Protein AF-A0A2K4KL31-F1 (afdb_monomer_lite)

Radius of gyration: 22.48 Å; chains: 1; bounding box: 65×39×50 Å

Sequence (103 aa):
MSAEIFEFPARARLHNRVVEQNQAQRKKLADWFRTIAAHVEGNYVEREPLAAMIVLSGASGDEVLHTGYGDHEQVSLRQAGYAAQKLATTPFARRGGNFFDRY

Foldseek 3Di:
DDDDDDDDPPVVVVVVVVVVVVVVVVVVVVVVVVVVVVCQVVVVDPDNDQKDWDWDQDPVGIDIDIDRQPPDPVDHPVNVVVVVVCVVPVPPPPPPDDPPPDD

Secondary structure (DSSP, 8-state):
---------HHHHHHHHHHHHHHHHHHHHHHHHHHHHHHHHTT-SSS--S-EEEEEEETTEEEEEEESTTS-TT--HHHHHHHHHHHHHS------S-TTS--

Structure (mmCIF, N/CA/C/O backbone):
data_AF-A0A2K4KL31-F1
#
_entry.id   AF-A0A2K4KL31-F1
#
loop_
_atom_site.group_PDB
_atom_site.id
_atom_site.type_symbol
_atom_site.label_atom_id
_atom_site.label_alt_id
_atom_site.label_comp_id
_atom_site.label_asym_id
_atom_site.label_entity_id
_atom_site.label_seq_id
_atom_site.pdbx_PDB_ins_code
_atom_site.Cartn_x
_atom_site.Cartn_y
_atom_site.Cartn_z
_atom_site.occupancy
_atom_site.B_iso_or_equiv
_atom_site.auth_seq_id
_atom_site.auth_comp_id
_atom_site.auth_asym_id
_atom_site.auth_atom_id
_atom_site.pdbx_PDB_model_num
ATOM 1 N N . MET A 1 1 ? 46.827 2.433 -33.320 1.00 40.56 1 MET A N 1
ATOM 2 C CA . MET A 1 1 ? 45.826 1.634 -32.583 1.00 40.56 1 MET A CA 1
ATOM 3 C C . MET A 1 1 ? 44.481 2.308 -32.772 1.00 40.56 1 MET A C 1
ATOM 5 O O . MET A 1 1 ? 44.299 3.407 -32.268 1.00 40.56 1 MET A O 1
ATOM 9 N N . SER A 1 2 ? 43.598 1.726 -33.577 1.00 44.28 2 SER A N 1
ATOM 10 C CA . SER A 1 2 ? 42.208 2.176 -33.703 1.00 44.28 2 SER A CA 1
ATOM 11 C C . SER A 1 2 ? 41.402 1.595 -32.543 1.00 44.28 2 SER A C 1
ATOM 13 O O . SER A 1 2 ? 41.492 0.396 -32.292 1.00 44.28 2 SER A O 1
ATOM 15 N N . ALA A 1 3 ? 40.656 2.430 -31.820 1.00 56.06 3 ALA A N 1
ATOM 16 C CA . ALA A 1 3 ? 39.760 1.963 -30.768 1.00 56.06 3 ALA A CA 1
ATOM 17 C C . ALA A 1 3 ? 38.591 1.183 -31.393 1.00 56.06 3 ALA A C 1
ATOM 19 O O . ALA A 1 3 ? 37.925 1.697 -32.293 1.00 56.06 3 ALA A O 1
ATOM 20 N N . GLU A 1 4 ? 38.345 -0.043 -30.929 1.00 49.91 4 GLU A N 1
ATOM 21 C CA . GLU A 1 4 ? 37.134 -0.788 -31.276 1.00 49.91 4 GLU A CA 1
ATOM 22 C C . GLU A 1 4 ? 35.926 -0.114 -30.620 1.00 49.91 4 GLU A C 1
ATOM 24 O O . GLU A 1 4 ? 35.800 -0.061 -29.395 1.00 49.91 4 GLU A O 1
ATOM 29 N N . ILE A 1 5 ? 35.038 0.433 -31.447 1.00 59.31 5 ILE A N 1
ATOM 30 C CA . ILE A 1 5 ? 33.762 0.982 -30.998 1.00 59.31 5 ILE A CA 1
ATOM 31 C C . ILE A 1 5 ? 32.756 -0.167 -31.004 1.00 59.31 5 ILE A C 1
ATOM 33 O O . ILE A 1 5 ? 32.287 -0.592 -32.057 1.00 59.31 5 ILE A O 1
ATOM 37 N N . PHE A 1 6 ? 32.417 -0.670 -29.818 1.00 60.06 6 PHE A N 1
ATOM 38 C CA . PHE A 1 6 ? 31.335 -1.637 -29.661 1.00 60.06 6 PHE A CA 1
ATOM 39 C C . PHE A 1 6 ? 29.987 -0.909 -29.717 1.00 60.06 6 PHE A C 1
ATOM 41 O O . PHE A 1 6 ? 29.601 -0.197 -28.785 1.00 60.06 6 PHE A O 1
ATOM 48 N N . GLU A 1 7 ? 29.260 -1.072 -30.823 1.00 52.78 7 GLU A N 1
ATOM 49 C CA . GLU A 1 7 ? 27.900 -0.555 -30.950 1.00 52.78 7 GLU A CA 1
ATOM 50 C C . GLU A 1 7 ? 26.942 -1.360 -30.067 1.00 52.78 7 GLU A C 1
ATOM 52 O O . GLU A 1 7 ? 26.557 -2.490 -30.365 1.00 52.78 7 GLU A O 1
ATOM 57 N N . PHE A 1 8 ? 26.539 -0.766 -28.944 1.00 57.50 8 PHE A N 1
ATOM 58 C CA . PHE A 1 8 ? 25.522 -1.362 -28.088 1.00 57.50 8 PHE A CA 1
ATOM 59 C C . PHE A 1 8 ? 24.146 -1.288 -28.768 1.00 57.50 8 PHE A C 1
ATOM 61 O O . PHE A 1 8 ? 23.716 -0.190 -29.142 1.00 57.50 8 PHE A O 1
ATOM 68 N N . PRO A 1 9 ? 23.401 -2.406 -28.872 1.00 56.91 9 PRO A N 1
ATOM 69 C CA . PRO A 1 9 ? 22.110 -2.416 -29.542 1.00 56.91 9 PRO A CA 1
ATOM 70 C C . PRO A 1 9 ? 21.131 -1.464 -28.845 1.00 56.91 9 PRO A C 1
ATOM 72 O O . PRO A 1 9 ? 20.825 -1.609 -27.659 1.00 56.91 9 PRO A O 1
ATOM 75 N N . ALA A 1 10 ? 20.593 -0.499 -29.598 1.00 60.31 10 ALA A N 1
ATOM 76 C CA . ALA A 1 10 ? 19.685 0.541 -29.102 1.00 60.31 10 ALA A CA 1
ATOM 77 C C . ALA A 1 10 ? 18.465 -0.014 -28.330 1.00 60.31 10 ALA A C 1
ATOM 79 O O . ALA A 1 10 ? 17.960 0.631 -27.410 1.00 60.31 10 ALA A O 1
ATOM 80 N N . ARG A 1 11 ? 18.033 -1.246 -28.645 1.00 61.94 11 ARG A N 1
ATOM 81 C CA . ARG A 1 11 ? 16.948 -1.957 -27.944 1.00 61.94 11 ARG A CA 1
ATOM 82 C C . ARG A 1 11 ? 17.261 -2.239 -26.469 1.00 61.94 11 ARG A C 1
ATOM 84 O O . ARG A 1 11 ? 16.371 -2.098 -25.637 1.00 61.94 11 ARG A O 1
ATOM 91 N N . ALA A 1 12 ? 18.508 -2.575 -26.132 1.00 61.91 12 ALA A N 1
ATOM 92 C CA . ALA A 1 12 ? 18.910 -2.844 -24.749 1.00 61.91 12 ALA A CA 1
ATOM 93 C C . ALA A 1 12 ? 18.893 -1.564 -23.896 1.00 61.91 12 ALA A C 1
ATOM 95 O O . ALA A 1 12 ? 18.454 -1.587 -22.752 1.00 61.91 12 ALA A O 1
ATOM 96 N N . ARG A 1 13 ? 19.279 -0.416 -24.473 1.00 62.06 13 ARG A N 1
ATOM 97 C CA . ARG A 1 13 ? 19.211 0.888 -23.786 1.00 62.06 13 ARG A CA 1
ATOM 98 C C . ARG A 1 13 ? 17.771 1.305 -23.472 1.00 62.06 13 ARG A C 1
ATOM 100 O O . ARG A 1 13 ? 17.508 1.788 -22.375 1.00 62.06 13 ARG A O 1
ATOM 107 N N . LEU A 1 14 ? 16.840 1.091 -24.405 1.00 73.88 14 LEU A N 1
ATOM 108 C CA . LEU A 1 14 ? 15.414 1.362 -24.182 1.00 73.88 14 LEU A CA 1
ATOM 109 C C . LEU A 1 14 ? 14.821 0.439 -23.111 1.00 73.88 14 LEU A C 1
ATOM 111 O O . LEU A 1 14 ? 14.113 0.915 -22.227 1.00 73.88 14 LEU A O 1
ATOM 115 N N . HIS A 1 15 ? 15.157 -0.853 -23.146 1.00 73.75 15 HIS A N 1
ATOM 116 C CA . HIS A 1 15 ? 14.743 -1.807 -22.118 1.00 73.75 15 HIS A CA 1
ATOM 117 C C . HIS A 1 15 ? 15.267 -1.418 -20.729 1.00 73.75 15 HIS A C 1
ATOM 119 O O . HIS A 1 15 ? 14.482 -1.321 -19.788 1.00 73.75 15 HIS A O 1
ATOM 125 N N . ASN A 1 16 ? 16.560 -1.105 -20.611 1.00 78.69 16 ASN A N 1
ATOM 126 C CA . ASN A 1 16 ? 17.168 -0.694 -19.344 1.00 78.69 16 ASN A CA 1
ATOM 127 C C . ASN A 1 16 ? 16.499 0.560 -18.771 1.00 78.69 16 ASN A C 1
ATOM 129 O O . ASN A 1 16 ? 16.229 0.611 -17.576 1.00 78.69 16 ASN A O 1
ATOM 133 N N . ARG A 1 17 ? 16.149 1.533 -19.622 1.00 79.81 17 ARG A N 1
ATOM 134 C CA . ARG A 1 17 ? 15.435 2.744 -19.196 1.00 79.81 17 ARG A CA 1
ATOM 135 C C . ARG A 1 17 ? 14.031 2.442 -18.666 1.00 79.81 17 ARG A C 1
ATOM 137 O O . ARG A 1 17 ? 13.614 3.038 -17.679 1.00 79.81 17 ARG A O 1
ATOM 144 N N . VAL A 1 18 ? 13.305 1.516 -19.293 1.00 79.44 18 VAL A N 1
ATOM 145 C CA . VAL A 1 18 ? 11.987 1.070 -18.804 1.00 79.44 18 VAL A CA 1
ATOM 146 C C . VAL A 1 18 ? 12.123 0.345 -17.464 1.00 79.44 18 VAL A C 1
ATOM 148 O O . VAL A 1 18 ? 11.349 0.600 -16.544 1.00 79.44 18 VAL A O 1
ATOM 151 N N . VAL A 1 19 ? 13.125 -0.527 -17.322 1.00 82.75 19 VAL A N 1
ATOM 152 C CA . VAL A 1 19 ? 13.411 -1.218 -16.055 1.00 82.75 19 VAL A CA 1
ATOM 153 C C . VAL A 1 19 ? 13.740 -0.213 -14.950 1.00 82.75 19 VAL A C 1
ATOM 155 O O . VAL A 1 19 ? 13.176 -0.306 -13.862 1.00 82.75 19 VAL A O 1
ATOM 158 N N . GLU A 1 20 ? 14.582 0.777 -15.233 1.00 87.06 20 GLU A N 1
ATOM 159 C CA . GLU A 1 20 ? 14.944 1.842 -14.295 1.00 87.06 20 GLU A CA 1
ATOM 160 C C . GLU A 1 20 ? 13.721 2.668 -13.867 1.00 87.06 20 GLU A C 1
ATOM 162 O O . GLU A 1 20 ? 13.497 2.885 -12.675 1.00 87.06 20 GLU A O 1
ATOM 167 N N . GLN A 1 21 ? 12.864 3.060 -14.816 1.00 85.31 21 GLN A N 1
ATOM 168 C CA . GLN A 1 21 ? 11.610 3.757 -14.516 1.00 85.31 21 GLN A CA 1
ATOM 169 C C . GLN A 1 21 ? 10.683 2.913 -13.634 1.00 85.31 21 GLN A C 1
ATOM 171 O O . GLN A 1 21 ? 10.130 3.420 -12.657 1.00 85.31 21 GLN A O 1
ATOM 176 N N . ASN A 1 22 ? 10.547 1.620 -13.930 1.00 85.12 22 ASN A N 1
ATOM 177 C CA . ASN A 1 22 ? 9.741 0.705 -13.126 1.00 85.12 22 ASN A CA 1
ATOM 178 C C . ASN A 1 22 ? 10.294 0.560 -11.703 1.00 85.12 22 ASN A C 1
ATOM 180 O O . ASN A 1 22 ? 9.525 0.544 -10.741 1.00 85.12 22 ASN A O 1
ATOM 184 N N . GLN A 1 23 ? 11.617 0.487 -11.546 1.00 88.19 23 GLN A N 1
ATOM 185 C CA . GLN A 1 23 ? 12.260 0.456 -10.232 1.00 88.19 23 GLN A CA 1
ATOM 186 C C . GLN A 1 23 ? 12.033 1.758 -9.458 1.00 88.19 23 GLN A C 1
ATOM 188 O O . GLN A 1 23 ? 11.711 1.708 -8.270 1.00 88.19 23 GLN A O 1
ATOM 193 N N . ALA A 1 24 ? 12.118 2.914 -10.121 1.00 91.88 24 ALA A N 1
ATOM 194 C CA . ALA A 1 24 ? 11.841 4.206 -9.500 1.00 91.88 24 ALA A CA 1
ATOM 195 C C . ALA A 1 24 ? 10.388 4.305 -9.000 1.00 91.88 24 ALA A C 1
ATOM 197 O O . ALA A 1 24 ? 10.156 4.739 -7.870 1.00 91.88 24 ALA A O 1
ATOM 198 N N . GLN A 1 25 ? 9.410 3.841 -9.790 1.00 89.25 25 GLN A N 1
ATOM 199 C CA . GLN A 1 25 ? 8.003 3.804 -9.365 1.00 89.25 25 GLN A CA 1
ATOM 200 C C . GLN A 1 25 ? 7.781 2.846 -8.189 1.00 89.25 25 GLN A C 1
ATOM 202 O O . GLN A 1 25 ? 7.126 3.213 -7.214 1.00 89.25 25 GLN A O 1
ATOM 207 N N . ARG A 1 26 ? 8.383 1.647 -8.227 1.00 88.50 26 ARG A N 1
ATOM 208 C CA . ARG A 1 26 ? 8.329 0.687 -7.109 1.00 88.50 26 ARG A CA 1
ATOM 209 C C . ARG A 1 26 ? 8.913 1.276 -5.828 1.00 88.50 26 ARG A C 1
ATOM 211 O O . ARG A 1 26 ? 8.317 1.124 -4.766 1.00 88.50 26 ARG A O 1
ATOM 218 N N . LYS A 1 27 ? 10.046 1.979 -5.924 1.00 94.12 27 LYS A N 1
ATOM 219 C CA . LYS A 1 27 ? 10.664 2.653 -4.778 1.00 94.12 27 LYS A CA 1
ATOM 220 C C . LYS A 1 27 ? 9.747 3.732 -4.207 1.00 94.12 27 LYS A C 1
ATOM 222 O O . LYS A 1 27 ? 9.517 3.736 -3.005 1.00 94.12 27 LYS A O 1
ATOM 227 N N . LYS A 1 28 ?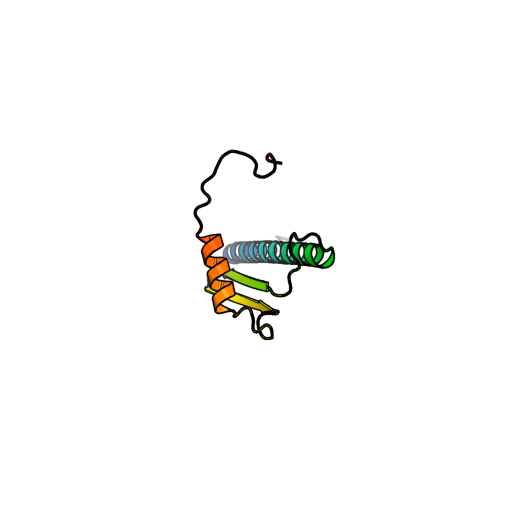 9.165 4.579 -5.062 1.00 93.81 28 LYS A N 1
ATOM 228 C CA . LYS A 1 28 ? 8.218 5.622 -4.641 1.00 93.81 28 LYS A CA 1
ATOM 229 C C . LYS A 1 28 ? 7.015 5.038 -3.893 1.00 93.81 28 LYS A C 1
ATOM 231 O O . LYS A 1 28 ? 6.618 5.577 -2.865 1.00 93.81 28 LYS A O 1
ATOM 236 N N . LEU A 1 29 ? 6.456 3.934 -4.392 1.00 91.94 29 LEU A N 1
ATOM 237 C CA . LEU A 1 29 ? 5.348 3.240 -3.738 1.00 91.94 29 LEU A CA 1
ATOM 238 C C . LEU A 1 29 ? 5.764 2.666 -2.374 1.00 91.94 29 LEU A C 1
ATOM 240 O O . LEU A 1 29 ? 5.054 2.843 -1.388 1.00 91.94 29 LEU A O 1
ATOM 244 N N . ALA A 1 30 ? 6.934 2.029 -2.300 1.00 93.50 30 ALA A N 1
ATOM 245 C CA . ALA A 1 30 ? 7.464 1.498 -1.047 1.00 93.50 30 ALA A CA 1
ATOM 246 C C . ALA A 1 30 ? 7.729 2.601 -0.010 1.00 93.50 30 ALA A C 1
ATOM 248 O O . ALA A 1 30 ? 7.400 2.435 1.161 1.00 93.50 30 ALA A O 1
ATOM 249 N N . ASP A 1 31 ? 8.294 3.733 -0.433 1.00 96.50 31 ASP A N 1
ATOM 250 C CA . ASP A 1 31 ? 8.525 4.885 0.441 1.00 96.50 31 ASP A CA 1
ATOM 251 C C . ASP A 1 31 ? 7.199 5.435 0.984 1.00 96.50 31 ASP A C 1
ATOM 253 O O . ASP A 1 31 ? 7.088 5.682 2.183 1.00 96.50 31 ASP A O 1
ATOM 257 N N . TRP A 1 32 ? 6.162 5.524 0.145 1.00 94.50 32 TRP A N 1
ATOM 258 C CA . TRP A 1 32 ? 4.824 5.925 0.586 1.00 94.50 32 TRP A CA 1
ATOM 259 C C . TRP A 1 32 ? 4.224 4.959 1.617 1.00 94.50 32 TRP A C 1
ATOM 261 O O . TRP A 1 32 ? 3.697 5.409 2.635 1.00 94.50 32 TRP A O 1
ATOM 271 N N . PHE A 1 33 ? 4.361 3.641 1.424 1.00 92.56 33 PHE A N 1
ATOM 272 C CA . PHE A 1 33 ? 3.913 2.664 2.424 1.00 92.56 33 PHE A CA 1
ATOM 273 C C . PHE A 1 33 ? 4.638 2.811 3.762 1.00 92.56 33 PHE A C 1
ATOM 275 O O . PHE A 1 33 ? 3.997 2.727 4.808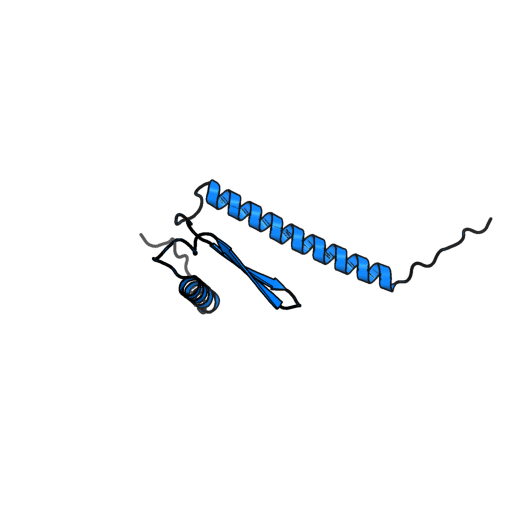 1.00 92.56 33 PHE A O 1
ATOM 282 N N . ARG A 1 34 ? 5.946 3.098 3.754 1.00 94.88 34 ARG A N 1
ATOM 283 C CA . ARG A 1 34 ? 6.689 3.393 4.991 1.00 94.88 34 ARG A CA 1
ATOM 284 C C . ARG A 1 34 ? 6.166 4.653 5.679 1.00 94.88 34 ARG A C 1
ATOM 286 O O . ARG A 1 34 ? 6.048 4.667 6.898 1.00 94.88 34 ARG A O 1
ATOM 293 N N . THR A 1 35 ? 5.815 5.694 4.922 1.00 94.19 35 THR A N 1
ATOM 294 C CA . THR A 1 35 ? 5.205 6.911 5.484 1.00 94.19 35 THR A CA 1
ATOM 295 C C . THR A 1 35 ? 3.847 6.635 6.128 1.00 94.19 35 THR A C 1
ATOM 297 O O . THR A 1 35 ? 3.564 7.189 7.190 1.00 94.19 35 THR A O 1
ATOM 300 N N . ILE A 1 36 ? 3.019 5.777 5.521 1.00 90.12 36 ILE A N 1
ATOM 301 C CA . ILE A 1 36 ? 1.745 5.351 6.117 1.00 90.12 36 ILE A CA 1
ATOM 302 C C . ILE A 1 36 ? 1.992 4.582 7.410 1.00 90.12 36 ILE A C 1
ATOM 304 O O . ILE A 1 36 ? 1.363 4.894 8.416 1.00 90.12 36 ILE A O 1
ATOM 308 N N . ALA A 1 37 ? 2.916 3.618 7.402 1.00 90.81 37 ALA A N 1
ATOM 309 C CA . ALA A 1 37 ? 3.258 2.855 8.600 1.00 90.81 37 ALA A CA 1
ATOM 310 C C . ALA A 1 37 ? 3.674 3.790 9.747 1.00 90.81 37 ALA A C 1
ATOM 312 O O . ALA A 1 37 ? 3.111 3.708 10.833 1.00 90.81 37 ALA A O 1
ATOM 313 N N . ALA A 1 38 ? 4.543 4.768 9.466 1.00 91.88 38 ALA A N 1
ATOM 314 C CA . ALA A 1 38 ? 4.940 5.777 10.445 1.00 91.88 38 ALA A CA 1
ATOM 315 C C . ALA A 1 38 ? 3.759 6.634 10.951 1.00 91.88 38 ALA A C 1
ATOM 317 O O . ALA A 1 38 ? 3.732 7.001 12.122 1.00 91.88 38 ALA A O 1
ATOM 318 N N . HIS A 1 39 ? 2.770 6.948 10.102 1.00 89.56 39 HIS A N 1
ATOM 319 C CA . HIS A 1 39 ? 1.553 7.653 10.535 1.00 89.56 39 HIS A CA 1
ATOM 320 C C . HIS A 1 39 ? 0.688 6.818 11.476 1.00 89.56 39 HIS A C 1
ATOM 322 O O . HIS A 1 39 ? 0.144 7.356 12.439 1.00 89.56 39 HIS A O 1
ATOM 328 N N . VAL A 1 40 ? 0.554 5.523 11.191 1.00 89.00 40 VAL A N 1
ATOM 329 C CA . VAL A 1 40 ? -0.206 4.594 12.029 1.00 89.00 40 VAL A CA 1
ATOM 330 C C . VAL A 1 40 ? 0.482 4.421 13.380 1.00 89.00 40 VAL A C 1
ATOM 332 O O . VAL A 1 40 ? -0.151 4.623 14.409 1.00 89.00 40 VAL A O 1
ATOM 335 N N . GLU A 1 41 ? 1.782 4.128 13.384 1.00 89.81 41 GLU A N 1
ATOM 336 C CA . GLU A 1 41 ? 2.571 3.951 14.611 1.00 89.81 41 GLU A CA 1
ATOM 337 C C . GLU A 1 41 ? 2.635 5.231 15.456 1.00 89.81 41 GLU A C 1
ATOM 339 O O . GLU A 1 41 ? 2.612 5.172 16.684 1.00 89.81 41 GLU A O 1
ATOM 344 N N . GLY A 1 42 ? 2.679 6.398 14.807 1.00 89.44 42 GLY A N 1
ATOM 345 C CA . GLY A 1 42 ? 2.654 7.704 15.466 1.00 89.44 42 GLY A CA 1
ATOM 346 C C . GLY A 1 42 ? 1.276 8.147 15.972 1.00 89.44 42 GLY A C 1
ATOM 347 O O . GLY A 1 42 ? 1.182 9.232 16.541 1.00 89.44 42 GLY A O 1
ATOM 348 N N . ASN A 1 43 ? 0.216 7.351 15.770 1.00 84.88 43 ASN A N 1
ATOM 349 C CA . ASN A 1 43 ? -1.178 7.709 16.065 1.00 84.88 43 ASN A CA 1
ATOM 350 C C . ASN A 1 43 ? -1.633 9.026 15.401 1.00 84.88 43 ASN A C 1
ATOM 352 O O . ASN A 1 43 ? -2.440 9.771 15.950 1.00 84.88 43 ASN A O 1
ATOM 356 N N . TYR A 1 44 ? -1.134 9.320 14.197 1.00 85.38 44 TYR A N 1
ATOM 357 C CA . TYR A 1 44 ? -1.488 10.526 13.428 1.00 85.38 44 TYR A CA 1
ATOM 358 C C . TYR A 1 44 ? -2.723 10.343 12.538 1.00 85.38 44 TYR A C 1
ATOM 360 O O . TYR A 1 44 ? -2.964 11.110 11.607 1.00 85.38 44 TYR A O 1
ATOM 368 N N . VAL A 1 45 ? -3.492 9.294 12.792 1.00 82.12 45 VAL A N 1
ATOM 369 C CA . VAL A 1 45 ? -4.686 8.916 12.042 1.00 82.12 45 VAL A CA 1
ATOM 370 C C . VAL A 1 45 ? -5.926 9.314 12.834 1.00 82.12 45 VAL A C 1
ATOM 372 O O . VAL A 1 45 ? -5.985 9.121 14.042 1.00 82.12 45 VAL A O 1
ATOM 375 N N . GLU A 1 46 ? -6.938 9.858 12.153 1.00 82.94 46 GLU A N 1
ATOM 376 C CA . GLU A 1 46 ? -8.182 10.323 12.797 1.00 82.94 46 GLU A CA 1
ATOM 377 C C . GLU A 1 46 ? -8.944 9.205 13.526 1.00 82.94 46 GLU A C 1
ATOM 379 O O . GLU A 1 46 ? -9.772 9.470 14.396 1.00 82.94 46 GLU A O 1
ATOM 384 N N . ARG A 1 47 ? -8.712 7.951 13.125 1.00 81.44 47 ARG A N 1
ATOM 385 C CA . ARG A 1 47 ? -9.323 6.752 13.697 1.00 81.44 47 ARG A CA 1
ATOM 386 C C . ARG A 1 47 ? -8.271 5.663 13.800 1.00 81.44 47 ARG A C 1
ATOM 388 O O . ARG A 1 47 ? -7.492 5.495 12.866 1.00 81.44 47 ARG A O 1
ATOM 395 N N . GLU A 1 48 ? -8.307 4.909 14.891 1.00 81.25 48 GLU A N 1
ATOM 396 C CA . GLU A 1 48 ? -7.400 3.792 15.162 1.00 81.25 48 GLU A CA 1
ATOM 397 C C . GLU A 1 48 ? -7.600 2.660 14.134 1.00 81.25 48 GLU A C 1
ATOM 399 O O . GLU A 1 48 ? -8.673 2.048 14.081 1.00 81.25 48 GLU A O 1
ATOM 404 N N . PRO A 1 49 ? -6.606 2.376 13.275 1.00 83.00 49 PRO A N 1
ATOM 405 C CA . PRO A 1 49 ? -6.734 1.357 12.251 1.00 83.00 49 PRO A CA 1
ATOM 406 C C . PRO A 1 49 ? -6.340 -0.008 12.827 1.00 83.00 49 PRO A C 1
ATOM 408 O O . PRO A 1 49 ? -5.191 -0.228 13.197 1.00 83.00 49 PRO A O 1
ATOM 411 N N . LEU A 1 50 ? -7.292 -0.946 12.856 1.00 81.69 50 LEU A N 1
ATOM 412 C CA . LEU A 1 50 ? -7.068 -2.336 13.294 1.00 81.69 50 LEU A CA 1
ATOM 413 C C . LEU A 1 50 ? -6.924 -3.324 12.124 1.00 81.69 50 LEU A C 1
ATOM 415 O O . LEU A 1 50 ? -6.464 -4.449 12.294 1.00 81.69 50 LEU A O 1
ATOM 419 N N . ALA A 1 51 ? -7.307 -2.905 10.919 1.00 84.56 51 ALA A N 1
ATOM 420 C CA . ALA A 1 51 ? -7.249 -3.708 9.705 1.00 84.56 51 ALA A CA 1
ATOM 421 C C . ALA A 1 51 ? -7.015 -2.812 8.482 1.00 84.56 51 ALA A C 1
ATOM 423 O O . ALA A 1 51 ? -7.383 -1.635 8.486 1.00 84.56 51 ALA A O 1
ATOM 424 N N . ALA A 1 52 ? -6.421 -3.372 7.427 1.00 85.25 52 ALA A N 1
ATOM 425 C CA . ALA A 1 52 ? -6.156 -2.657 6.182 1.00 85.25 52 ALA A CA 1
ATOM 426 C C . ALA A 1 52 ? -6.279 -3.579 4.965 1.00 85.25 52 ALA A C 1
ATOM 428 O O . ALA A 1 52 ? -5.958 -4.766 5.032 1.00 85.25 52 ALA A O 1
ATOM 429 N N . MET A 1 53 ? -6.761 -3.022 3.852 1.00 84.88 53 MET A N 1
ATOM 430 C CA . MET A 1 53 ? -6.827 -3.671 2.543 1.00 84.88 53 MET A CA 1
ATOM 431 C C . MET A 1 53 ? -6.207 -2.725 1.517 1.00 84.88 53 MET A C 1
ATOM 433 O O . MET A 1 53 ? -6.552 -1.545 1.472 1.00 84.88 53 MET A O 1
ATOM 437 N N . ILE A 1 54 ? -5.292 -3.240 0.703 1.00 86.75 54 ILE A N 1
ATOM 438 C CA . ILE A 1 54 ? -4.549 -2.491 -0.308 1.00 86.75 54 ILE A CA 1
ATOM 439 C C . ILE A 1 54 ? -4.751 -3.185 -1.651 1.00 86.75 54 ILE A C 1
ATOM 441 O O . ILE A 1 54 ? -4.593 -4.399 -1.754 1.00 86.75 54 ILE A O 1
ATOM 445 N N . VAL A 1 55 ? -5.076 -2.402 -2.678 1.00 86.62 55 VAL A N 1
ATOM 446 C CA . VAL A 1 55 ? -5.134 -2.870 -4.067 1.00 86.62 55 VAL A CA 1
ATOM 447 C C . VAL A 1 55 ? -3.912 -2.331 -4.803 1.00 86.62 55 VAL A C 1
ATOM 449 O O . VAL A 1 55 ? -3.713 -1.118 -4.883 1.00 86.62 55 VAL A O 1
ATOM 452 N N . LEU A 1 56 ? -3.076 -3.233 -5.307 1.00 85.94 56 LEU A N 1
ATOM 453 C CA . LEU A 1 56 ? -1.893 -2.930 -6.100 1.00 85.94 56 LEU A CA 1
ATOM 454 C C . LEU A 1 56 ? -2.218 -3.141 -7.576 1.00 85.94 56 LEU A C 1
ATOM 456 O O . LEU A 1 56 ? -2.259 -4.272 -8.053 1.00 85.94 56 LEU A O 1
ATOM 460 N N . SER A 1 57 ? -2.436 -2.044 -8.294 1.00 82.38 57 SER A N 1
ATOM 461 C CA . SER A 1 57 ? -2.763 -2.081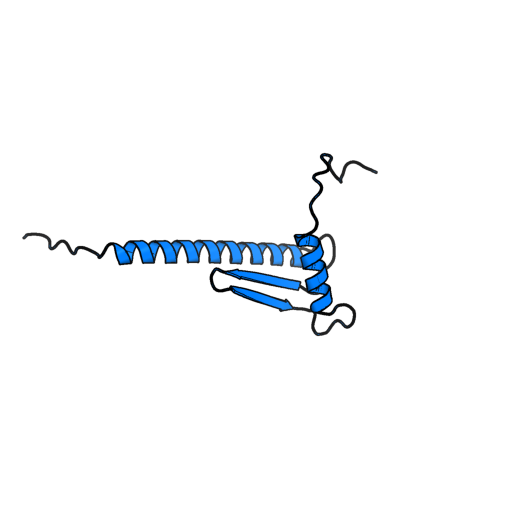 -9.719 1.00 82.38 57 SER A CA 1
ATOM 462 C C . SER A 1 57 ? -1.526 -2.007 -10.603 1.00 82.38 57 SER A C 1
ATOM 464 O O . SER A 1 57 ? -0.671 -1.131 -10.439 1.00 82.38 57 SER A O 1
ATOM 466 N N . GLY A 1 58 ? -1.450 -2.905 -11.583 1.00 80.06 58 GLY A N 1
ATOM 467 C CA . GLY A 1 58 ? -0.390 -2.958 -12.582 1.00 80.06 58 GLY A CA 1
ATOM 468 C C . GLY A 1 58 ? -0.921 -3.274 -13.979 1.00 80.06 58 GLY A C 1
ATOM 469 O O . GLY A 1 58 ? -2.073 -3.645 -14.172 1.00 80.06 58 GLY A O 1
ATOM 470 N N . ALA A 1 59 ? -0.054 -3.156 -14.986 1.00 78.19 59 ALA A N 1
ATOM 471 C CA . ALA A 1 59 ? -0.436 -3.379 -16.385 1.00 78.19 59 ALA A CA 1
ATOM 472 C C . ALA A 1 59 ? -0.931 -4.811 -16.679 1.00 78.19 59 ALA A C 1
ATOM 474 O O . ALA A 1 59 ? -1.666 -5.018 -17.639 1.00 78.19 59 ALA A O 1
ATOM 475 N N . SER A 1 60 ? -0.518 -5.794 -15.876 1.00 82.62 60 SER A N 1
ATOM 476 C CA . SER A 1 60 ? -0.920 -7.199 -16.000 1.00 82.62 60 SER A CA 1
ATOM 477 C C . SER A 1 60 ? -2.126 -7.576 -15.135 1.00 82.62 60 SER A C 1
ATOM 479 O O . SER A 1 60 ? -2.554 -8.726 -15.189 1.00 82.62 60 SER A O 1
ATOM 481 N N . GLY A 1 61 ? -2.645 -6.648 -14.327 1.00 78.31 61 GLY A N 1
ATOM 482 C CA . GLY A 1 61 ? -3.760 -6.889 -13.417 1.00 78.31 61 GLY A CA 1
ATOM 483 C C . GLY A 1 61 ? -3.567 -6.262 -12.040 1.00 78.31 61 GLY A C 1
ATOM 484 O O . GLY A 1 61 ? -2.573 -5.579 -11.778 1.00 78.31 61 GLY A O 1
ATOM 485 N N . ASP A 1 62 ? -4.538 -6.534 -11.172 1.00 86.50 62 ASP A N 1
ATOM 486 C CA . ASP A 1 62 ? -4.609 -6.020 -9.809 1.00 86.50 62 ASP A CA 1
ATOM 487 C C . ASP A 1 62 ? -4.369 -7.140 -8.791 1.00 86.50 62 ASP A C 1
ATOM 489 O O . ASP A 1 62 ? -4.897 -8.245 -8.927 1.00 86.50 62 ASP A O 1
ATOM 493 N N . GLU A 1 63 ? -3.604 -6.839 -7.747 1.00 86.00 63 GLU A N 1
ATOM 494 C CA . GLU A 1 63 ? -3.389 -7.717 -6.596 1.00 86.00 63 GLU A CA 1
ATOM 495 C C . GLU A 1 63 ? -4.010 -7.092 -5.343 1.00 86.00 63 GLU A C 1
ATOM 497 O O . GLU A 1 63 ? -3.865 -5.894 -5.100 1.00 86.00 63 GLU A O 1
ATOM 502 N N . VAL A 1 64 ? -4.710 -7.894 -4.538 1.00 84.75 64 VAL A N 1
ATOM 503 C CA . VAL A 1 64 ? -5.350 -7.431 -3.299 1.00 84.75 64 VAL A CA 1
ATOM 504 C C . VAL A 1 64 ? -4.628 -8.036 -2.103 1.00 84.75 64 VAL A C 1
ATOM 506 O O . VAL A 1 64 ? -4.613 -9.251 -1.931 1.00 84.75 64 VAL A O 1
ATOM 509 N N . LEU A 1 65 ? -4.066 -7.175 -1.256 1.00 86.06 65 LEU A N 1
ATOM 510 C CA . LEU A 1 65 ? -3.419 -7.541 0.001 1.00 86.06 65 LEU A CA 1
ATOM 511 C C . LEU A 1 65 ? -4.277 -7.065 1.171 1.00 86.06 65 LEU A C 1
ATOM 513 O O . LEU A 1 65 ? -4.848 -5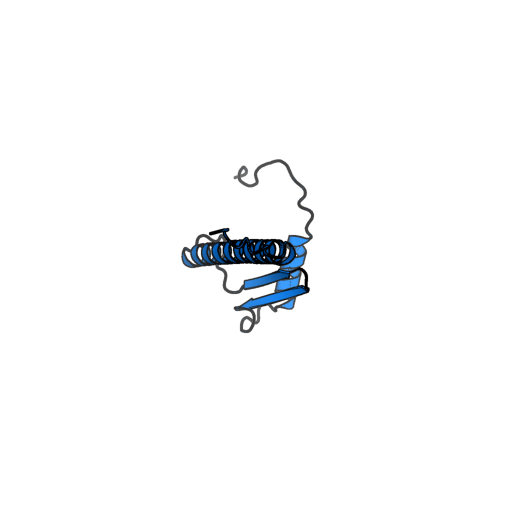.975 1.116 1.00 86.06 65 LEU A O 1
ATOM 517 N N . HIS A 1 66 ? -4.360 -7.844 2.248 1.00 85.94 66 HIS A N 1
ATOM 518 C CA . HIS A 1 66 ? -5.108 -7.439 3.435 1.00 85.94 66 HIS A CA 1
ATOM 519 C C . HIS A 1 66 ? -4.492 -7.959 4.737 1.00 85.94 66 HIS A C 1
ATOM 521 O O . HIS A 1 66 ? -3.822 -8.987 4.758 1.00 85.94 66 HIS A O 1
ATOM 527 N N . THR A 1 67 ? -4.766 -7.263 5.840 1.00 85.25 67 THR A N 1
ATOM 528 C CA . THR A 1 67 ? -4.414 -7.664 7.210 1.00 85.25 67 THR A CA 1
ATOM 529 C C . THR A 1 67 ? -5.526 -7.264 8.186 1.00 85.25 67 THR A C 1
ATOM 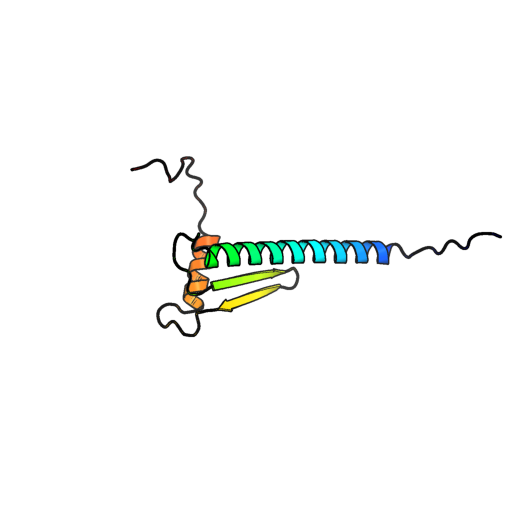531 O O . THR A 1 67 ? -6.305 -6.356 7.890 1.00 85.25 67 THR A O 1
ATOM 534 N N . GLY A 1 68 ? -5.645 -7.959 9.320 1.00 80.38 68 GLY A N 1
ATOM 535 C CA . GLY A 1 68 ? -6.631 -7.693 10.382 1.00 80.38 68 GLY A CA 1
ATOM 536 C C . GLY A 1 68 ? -8.071 -8.156 10.098 1.00 80.38 68 GLY A C 1
ATOM 537 O O . GLY A 1 68 ? -8.778 -8.531 11.017 1.00 80.38 68 GLY A O 1
ATOM 538 N N . TYR A 1 69 ? -8.525 -8.234 8.842 1.00 75.19 69 TYR A N 1
ATOM 539 C CA . TYR A 1 69 ? -9.922 -8.607 8.519 1.00 75.19 69 TYR A CA 1
ATOM 540 C C . TYR A 1 69 ? -10.302 -10.090 8.716 1.00 75.19 69 TYR A C 1
ATOM 542 O O . TYR A 1 69 ? -11.461 -10.440 8.511 1.00 75.19 69 TYR A O 1
ATOM 550 N N . GLY A 1 70 ? -9.354 -10.972 9.043 1.00 67.38 70 GLY A N 1
ATOM 551 C CA . GLY A 1 70 ? -9.618 -12.410 9.218 1.00 67.38 70 GLY A CA 1
ATOM 552 C C . GLY A 1 70 ? -10.238 -12.766 10.571 1.00 67.38 70 GLY A C 1
ATOM 553 O O . GLY A 1 70 ? -11.084 -13.652 10.638 1.00 67.38 70 GLY A O 1
ATOM 554 N N . ASP A 1 71 ? -9.869 -12.023 11.617 1.00 69.31 71 ASP A N 1
ATOM 555 C CA . ASP A 1 71 ? -10.198 -12.348 13.012 1.00 69.31 71 ASP A CA 1
ATOM 556 C C . ASP A 1 71 ? -11.252 -11.390 13.605 1.00 69.31 71 ASP A C 1
ATOM 558 O O . ASP A 1 71 ? -11.622 -11.481 14.775 1.00 69.31 71 ASP A O 1
ATOM 562 N N . HIS A 1 72 ? -11.748 -10.445 12.801 1.00 63.31 72 HIS A N 1
ATOM 563 C CA . HIS A 1 72 ? -12.734 -9.449 13.209 1.00 63.31 72 HIS A CA 1
ATOM 564 C C . HIS A 1 72 ? -14.121 -9.795 12.651 1.00 63.31 72 HIS A C 1
ATOM 566 O O . HIS A 1 72 ? -14.451 -9.444 11.520 1.00 63.31 72 HIS A O 1
ATOM 572 N N . GLU A 1 73 ? -14.973 -10.418 13.476 1.00 60.16 73 GLU A N 1
ATOM 573 C CA . GLU A 1 73 ? -16.359 -10.792 13.116 1.00 60.16 73 GLU A CA 1
ATOM 574 C C . GLU A 1 73 ? -17.207 -9.618 12.594 1.00 60.16 73 GLU A C 1
ATOM 576 O O . GLU A 1 73 ? -18.173 -9.808 11.857 1.00 60.16 73 GLU A O 1
ATOM 581 N N . GLN A 1 74 ? -16.848 -8.391 12.972 1.00 63.34 74 GLN A N 1
ATOM 582 C CA . GLN A 1 74 ? -17.627 -7.188 12.691 1.00 63.34 74 GLN A CA 1
ATOM 583 C C . GLN A 1 74 ? -17.463 -6.678 11.252 1.00 63.34 74 GLN A C 1
ATOM 585 O O . GLN A 1 74 ? -18.336 -5.954 10.770 1.00 63.34 74 GLN A O 1
ATOM 590 N N . VAL A 1 75 ? -16.366 -7.020 10.560 1.00 67.12 75 VAL A N 1
ATOM 591 C CA . VAL A 1 75 ? -16.090 -6.522 9.204 1.00 67.12 75 VAL A CA 1
ATOM 592 C C . VAL A 1 75 ? -15.468 -7.613 8.342 1.00 67.12 75 VAL A C 1
ATOM 594 O O . VAL A 1 75 ? -14.280 -7.908 8.430 1.00 67.12 75 VAL A O 1
ATOM 597 N N . SER A 1 76 ? -16.267 -8.149 7.422 1.00 77.75 76 SER A N 1
ATOM 598 C CA . SER A 1 76 ? -15.769 -9.051 6.380 1.00 77.75 76 SER A CA 1
ATOM 599 C C . SER A 1 76 ? -14.983 -8.298 5.297 1.00 77.75 76 SER A C 1
ATOM 601 O O . SER A 1 76 ? -15.286 -7.144 4.976 1.00 77.75 76 SER A O 1
ATOM 603 N N . LEU A 1 77 ? -14.050 -8.988 4.628 1.00 79.00 77 LEU A N 1
ATOM 604 C CA . LEU A 1 77 ? -13.328 -8.466 3.453 1.00 79.00 77 LEU A CA 1
ATOM 605 C C . LEU A 1 77 ? -14.265 -7.888 2.383 1.00 79.00 77 LEU A C 1
ATOM 607 O O . LEU A 1 77 ? -13.970 -6.865 1.770 1.00 79.00 77 LEU A O 1
ATOM 611 N N . ARG A 1 78 ? -15.435 -8.508 2.190 1.00 81.00 78 ARG A N 1
ATOM 612 C CA . ARG A 1 78 ? -16.444 -8.042 1.231 1.00 81.00 78 ARG A CA 1
ATOM 613 C C . ARG A 1 78 ? -17.004 -6.670 1.605 1.00 81.00 78 ARG A C 1
ATOM 615 O O . ARG A 1 78 ? -17.176 -5.825 0.730 1.00 81.00 78 ARG A O 1
ATOM 622 N N . GLN A 1 79 ? -17.299 -6.444 2.884 1.00 81.06 79 GLN A N 1
ATOM 623 C CA . GLN A 1 79 ? -17.798 -5.152 3.363 1.00 81.06 79 GLN A CA 1
ATOM 624 C C . GLN A 1 79 ? -16.716 -4.075 3.277 1.00 81.06 79 GLN A C 1
ATOM 626 O O . GLN A 1 79 ? -17.010 -2.966 2.834 1.00 81.06 79 GLN A O 1
ATOM 631 N N . ALA A 1 80 ? -15.470 -4.413 3.624 1.00 81.88 80 ALA A N 1
ATOM 632 C CA . ALA A 1 80 ? -14.331 -3.513 3.468 1.00 81.88 80 ALA A CA 1
ATOM 633 C C . ALA A 1 80 ? -14.131 -3.105 1.997 1.00 81.88 80 ALA A C 1
ATOM 635 O O . ALA A 1 80 ? -14.023 -1.917 1.690 1.00 81.88 80 ALA A O 1
ATOM 636 N N . GLY A 1 81 ? -14.188 -4.071 1.074 1.00 83.94 81 GLY A N 1
ATOM 637 C CA . GLY A 1 81 ? -14.122 -3.814 -0.365 1.00 83.94 81 GLY A CA 1
ATOM 638 C C . GLY A 1 81 ? -15.258 -2.930 -0.874 1.00 83.94 81 GLY A C 1
ATOM 639 O O . GLY A 1 81 ? -15.015 -1.985 -1.621 1.00 83.94 81 GLY A O 1
ATOM 640 N N . TYR A 1 82 ? -16.489 -3.171 -0.419 1.00 83.94 82 TYR A N 1
ATOM 641 C CA . TYR A 1 82 ? -17.634 -2.339 -0.789 1.00 83.94 82 TYR A CA 1
ATOM 642 C C . TYR A 1 82 ? -17.507 -0.901 -0.261 1.00 83.94 82 TYR A C 1
ATOM 644 O O . TYR A 1 82 ? -17.810 0.052 -0.978 1.00 83.94 82 TYR A O 1
ATOM 652 N N . ALA A 1 83 ? -17.021 -0.722 0.970 1.00 82.12 83 ALA A N 1
ATOM 653 C CA . ALA A 1 83 ? -16.767 0.600 1.536 1.00 82.12 83 ALA A CA 1
ATOM 654 C C . ALA A 1 83 ? -15.680 1.357 0.751 1.00 82.12 83 ALA A C 1
ATOM 656 O O . ALA A 1 83 ? -15.871 2.530 0.418 1.00 82.12 83 ALA A O 1
ATOM 657 N N . ALA A 1 84 ? -14.584 0.677 0.398 1.00 82.31 84 ALA A N 1
ATOM 658 C CA . ALA A 1 84 ? -13.513 1.240 -0.422 1.00 82.31 84 ALA A CA 1
ATOM 659 C C . ALA A 1 84 ? -14.017 1.641 -1.818 1.00 82.31 84 ALA A C 1
ATOM 661 O O . ALA A 1 84 ? -13.781 2.767 -2.255 1.00 82.31 84 ALA A O 1
ATOM 662 N N . GLN A 1 85 ? -14.780 0.764 -2.482 1.00 83.31 85 GLN A N 1
ATOM 663 C CA . GLN A 1 85 ? -15.410 1.059 -3.769 1.00 83.31 85 GLN A CA 1
ATOM 664 C C . GLN A 1 85 ? -16.311 2.287 -3.661 1.00 83.31 85 GLN A C 1
ATOM 666 O O . GLN A 1 85 ? -16.165 3.213 -4.451 1.00 83.31 85 GLN A O 1
ATOM 671 N N . LYS A 1 86 ? -17.206 2.322 -2.666 1.00 82.44 86 LYS A N 1
ATOM 672 C CA . LYS A 1 86 ? -18.129 3.438 -2.465 1.00 82.44 86 LYS A CA 1
ATOM 673 C C . LYS A 1 86 ? -17.373 4.755 -2.346 1.00 82.44 86 LYS A C 1
ATOM 675 O O . LYS A 1 86 ? -17.767 5.710 -3.000 1.00 82.44 86 LYS A O 1
ATOM 680 N N . LEU A 1 87 ? -16.297 4.813 -1.562 1.00 76.50 87 LEU A N 1
ATOM 681 C CA . LEU A 1 87 ? -15.471 6.017 -1.435 1.00 76.50 87 LEU A CA 1
ATOM 682 C C . LEU A 1 87 ? -14.783 6.386 -2.757 1.00 76.50 87 LEU A C 1
ATOM 684 O O . LEU A 1 87 ? -14.833 7.546 -3.154 1.00 76.50 87 LEU A O 1
ATOM 688 N N . ALA A 1 88 ? -14.208 5.411 -3.466 1.00 74.12 88 ALA A N 1
ATOM 689 C CA . ALA A 1 88 ? -13.521 5.637 -4.738 1.00 74.12 88 ALA A CA 1
ATOM 690 C C . ALA A 1 88 ? -14.461 6.104 -5.864 1.00 74.12 88 ALA A C 1
ATOM 692 O O . ALA A 1 88 ? -14.066 6.901 -6.713 1.00 74.12 88 ALA A O 1
ATOM 693 N N . THR A 1 89 ? -15.706 5.622 -5.873 1.00 74.38 89 THR A N 1
ATOM 694 C CA . THR A 1 89 ? -16.721 5.964 -6.878 1.00 74.38 89 THR A CA 1
ATOM 695 C C . THR A 1 89 ? -17.666 7.065 -6.421 1.00 74.38 89 THR A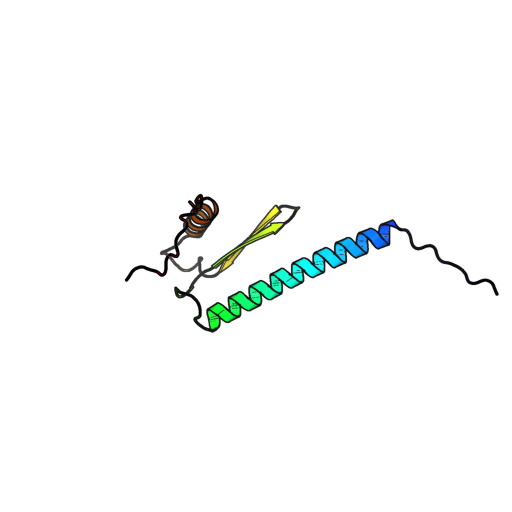 C 1
ATOM 697 O O . THR A 1 89 ? -18.557 7.436 -7.182 1.00 74.38 89 THR A O 1
ATOM 700 N N . THR A 1 90 ? -17.536 7.571 -5.188 1.00 68.56 90 THR A N 1
ATOM 701 C CA . THR A 1 90 ? -18.341 8.711 -4.744 1.00 68.56 90 THR A CA 1
ATOM 702 C C . THR A 1 90 ? -17.895 9.901 -5.583 1.00 68.56 90 THR A C 1
ATOM 704 O O . THR A 1 90 ? -16.735 10.307 -5.473 1.00 68.56 90 THR A O 1
ATOM 707 N N . PRO A 1 91 ? -18.765 10.473 -6.438 1.00 58.16 91 PRO A N 1
ATOM 708 C CA . PRO A 1 91 ? -18.416 11.694 -7.130 1.00 58.16 91 PRO A CA 1
ATOM 709 C C . PRO A 1 91 ? -18.197 12.732 -6.038 1.00 58.16 91 PRO A C 1
ATOM 711 O O . PRO A 1 91 ? -19.139 13.118 -5.344 1.00 58.16 91 PRO A O 1
ATOM 714 N N . PHE A 1 92 ? -16.947 13.148 -5.836 1.00 56.78 92 PHE A N 1
ATOM 715 C CA . PHE A 1 92 ? -16.665 14.322 -5.033 1.00 56.78 92 PHE A CA 1
ATOM 716 C C . PHE A 1 92 ? -17.404 15.472 -5.712 1.00 56.78 92 PHE A C 1
ATOM 718 O O . PHE A 1 92 ? -16.921 16.055 -6.683 1.00 56.78 92 PHE A O 1
ATOM 725 N N . ALA A 1 93 ? -18.601 15.800 -5.227 1.00 47.09 93 ALA A N 1
ATOM 726 C CA . ALA A 1 93 ? -19.163 17.106 -5.470 1.00 47.09 93 ALA A CA 1
ATOM 727 C C . ALA A 1 93 ? -18.141 18.060 -4.856 1.00 47.09 93 ALA A C 1
ATOM 729 O O . ALA A 1 93 ? -18.055 18.164 -3.633 1.00 47.09 93 ALA A O 1
ATOM 730 N N . ARG A 1 94 ? -17.304 18.687 -5.694 1.00 47.25 94 ARG A N 1
ATOM 731 C CA . ARG A 1 94 ? -16.479 19.828 -5.298 1.00 47.25 94 ARG A CA 1
ATOM 732 C C . ARG A 1 94 ? -17.441 20.899 -4.784 1.00 47.25 94 ARG A C 1
ATOM 734 O O . ARG A 1 94 ? -17.860 21.779 -5.528 1.00 47.25 94 ARG A O 1
ATOM 741 N N . ARG A 1 95 ? -17.829 20.823 -3.513 1.00 46.88 95 ARG A N 1
ATOM 742 C CA . ARG A 1 95 ? -18.317 21.980 -2.782 1.00 46.88 95 ARG A CA 1
ATOM 743 C C . ARG A 1 95 ? -17.073 22.804 -2.507 1.00 46.88 95 ARG A C 1
ATOM 745 O O . ARG A 1 95 ? -16.256 22.437 -1.673 1.00 46.88 95 ARG A O 1
ATOM 752 N N . GLY A 1 96 ? -16.893 23.869 -3.285 1.00 44.19 96 GLY A N 1
ATOM 753 C CA . GLY A 1 96 ? -15.990 24.941 -2.890 1.00 44.19 96 GLY A CA 1
ATOM 754 C C . GLY A 1 96 ? -16.409 25.423 -1.502 1.00 44.19 96 GLY A C 1
ATOM 755 O O . GLY A 1 96 ? -17.572 25.771 -1.305 1.00 44.19 96 GLY A O 1
ATOM 756 N N . GLY A 1 97 ? -15.489 25.365 -0.544 1.00 45.59 97 GLY A N 1
ATOM 757 C CA . GLY A 1 97 ? -15.721 25.760 0.844 1.00 45.59 97 GLY A CA 1
ATOM 758 C C . GLY A 1 97 ? -15.149 24.737 1.819 1.00 45.59 97 GLY A C 1
ATOM 759 O O . GLY A 1 97 ? -15.619 23.604 1.879 1.00 45.59 97 GLY A O 1
ATOM 760 N N . ASN A 1 98 ? -14.118 25.151 2.554 1.00 43.72 98 ASN A N 1
ATOM 761 C CA . ASN A 1 98 ? -13.400 24.358 3.548 1.00 43.72 98 ASN A CA 1
ATOM 762 C C . ASN A 1 98 ? -14.351 23.701 4.560 1.00 43.72 98 ASN A C 1
ATOM 764 O O . ASN A 1 98 ? -15.228 24.354 5.122 1.00 43.72 98 ASN A O 1
ATOM 768 N N . PHE A 1 99 ? -14.138 22.410 4.823 1.00 49.91 99 PHE A N 1
ATOM 769 C CA . PHE A 1 99 ? -14.888 21.642 5.823 1.00 49.91 99 PHE A CA 1
ATOM 770 C C . PHE A 1 99 ? -14.561 22.067 7.270 1.00 49.91 99 PHE A C 1
ATOM 772 O O . PHE A 1 99 ? -15.326 21.776 8.178 1.00 49.91 99 PHE A O 1
ATOM 779 N N . PHE A 1 100 ? -13.463 22.799 7.479 1.00 50.69 100 PHE A N 1
ATOM 780 C CA . PHE A 1 100 ? -12.980 23.217 8.801 1.00 50.69 100 PHE A CA 1
ATOM 781 C C . PHE A 1 100 ? -13.543 24.554 9.312 1.00 50.69 100 PHE A C 1
ATOM 783 O O . PHE A 1 100 ? -13.117 25.013 10.362 1.00 50.69 100 PHE A O 1
ATOM 790 N N . ASP A 1 101 ? -14.489 25.182 8.605 1.00 44.44 101 ASP A N 1
ATOM 791 C CA . ASP A 1 101 ? -14.950 26.549 8.918 1.00 44.44 101 ASP A CA 1
ATOM 792 C C . ASP A 1 101 ? -16.335 26.618 9.588 1.00 44.44 101 ASP A C 1
ATOM 794 O O . ASP A 1 101 ? -17.043 27.622 9.478 1.00 44.44 101 ASP A O 1
ATOM 798 N N . ARG A 1 102 ? -16.787 25.549 10.258 1.00 47.34 102 ARG A N 1
ATOM 799 C CA . ARG A 1 102 ? -18.044 25.590 11.023 1.00 47.34 102 ARG A CA 1
ATOM 800 C C . ARG A 1 102 ? -17.922 24.866 12.362 1.00 47.34 102 ARG A C 1
ATOM 802 O O . ARG A 1 102 ? -17.839 23.640 12.380 1.00 47.34 102 ARG A O 1
ATOM 809 N N . TYR A 1 103 ? -18.069 25.685 13.406 1.00 42.69 103 TYR A N 1
ATOM 810 C CA . TYR A 1 103 ? -18.165 25.427 14.849 1.00 42.69 103 TYR A CA 1
ATOM 811 C C . TYR A 1 103 ? -16.844 25.415 15.614 1.00 42.69 103 TYR A C 1
ATOM 813 O O . TYR A 1 103 ? -16.094 24.424 15.524 1.00 42.69 103 TYR A O 1
#

pLDDT: mean 75.14, std 15.46, range [40.56, 96.5]